Protein AF-A0A969NS21-F1 (afdb_monomer)

Radius of gyration: 12.27 Å; Cα contacts (8 Å, |Δi|>4): 235; chains: 1; bounding box: 24×26×34 Å

Secondary structure (DSSP, 8-state):
--SS-EEEE---TTEEEEEEEEEESS-EEEESSS---SSS-SEEEPPPPTT----EEEEES--S-EEEEESSS-SEEEEEEEEE-

Nearest PDB structures (foldseek):
  3cq9-assembly2_C  TM=5.534E-01  e=3.519E-02  Lactiplantibacillus plantarum WCFS1
  2yc4-assembly1_B  TM=4.510E-01  e=1.065E-01  Chlamydomonas reinhardtii
  2yc4-assembly1_A  TM=4.721E-01  e=1.475E-01  Chlamydomonas reinhardtii
  7tdm-assembly1_B  TM=4.845E-01  e=4.762E-01  Clostridium perfringens
  6v1v-assembly1_D  TM=3.909E-01  e=6.876E+00  Bacillus thuringiensis

Sequence (85 aa):
MGTASVSFLPANASRKKLILSNNTNQDLYIDFDATASVADHAIKIPKKSASGFIATYELEDYTGAVSGIWQAAGTGAALIREMIG

pLDDT: mean 96.92, std 2.27, range [83.75, 98.56]

Mean predicted aligned error: 2.3 Å

Solvent-accessible surface area (backbone atoms only — not comparable to full-atom values): 4517 Å² total; per-residue (Å²): 88,42,70,54,58,41,76,74,41,71,60,38,88,41,33,48,35,42,39,44,30,23,53,19,77,39,40,34,22,30,17,78,36,84,70,23,35,93,91,56,56,78,46,75,38,50,33,35,42,95,88,66,53,61,40,71,49,76,47,70,65,63,31,59,24,32,10,29,23,30,78,42,68,56,56,61,47,75,46,79,46,81,40,71,102

Foldseek 3Di:
DFQFKDFDFAFAQQFFKKKKKAAWQFKKFKAQADGTDPVDGDDIFGYQDPVRDIGMDMDGNRRHTMMMGTPGDGDDDMDMDTDGD

Structure (mmCIF, N/CA/C/O backbone):
data_AF-A0A969NS21-F1
#
_entry.id   AF-A0A969NS21-F1
#
loop_
_atom_site.group_PDB
_atom_site.id
_atom_site.type_symbol
_atom_site.label_atom_id
_atom_site.label_alt_id
_atom_site.label_comp_id
_atom_site.label_asym_id
_atom_site.label_entity_id
_atom_site.label_seq_id
_atom_site.pdbx_PDB_ins_code
_atom_site.Cartn_x
_atom_site.Cartn_y
_atom_site.Cartn_z
_atom_site.occupancy
_atom_site.B_iso_or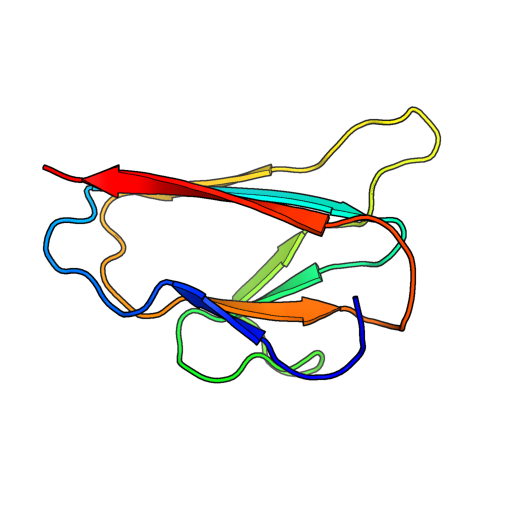_equiv
_atom_site.auth_seq_id
_atom_site.auth_comp_id
_atom_site.auth_asym_id
_atom_site.auth_atom_id
_atom_site.pdbx_PDB_model_num
ATOM 1 N N . MET A 1 1 ? 13.285 -3.835 -4.243 1.00 83.75 1 MET A N 1
ATOM 2 C CA . MET A 1 1 ? 11.969 -4.494 -4.057 1.00 83.75 1 MET A CA 1
ATOM 3 C C . MET A 1 1 ? 11.718 -5.491 -5.188 1.00 83.75 1 MET A C 1
ATOM 5 O O . MET A 1 1 ? 12.460 -5.454 -6.168 1.00 83.75 1 MET A O 1
ATOM 9 N N . GLY A 1 2 ? 10.733 -6.386 -5.052 1.00 87.25 2 GLY A N 1
ATOM 10 C CA . GLY A 1 2 ? 10.486 -7.489 -5.993 1.00 87.25 2 GLY A CA 1
ATOM 11 C C . GLY A 1 2 ? 9.002 -7.807 -6.194 1.00 87.25 2 GLY A C 1
ATOM 12 O O . GLY A 1 2 ? 8.141 -7.124 -5.651 1.00 87.25 2 GLY A O 1
ATOM 13 N N . THR A 1 3 ? 8.722 -8.856 -6.967 1.00 95.12 3 THR A N 1
ATOM 14 C CA . THR A 1 3 ? 7.369 -9.299 -7.364 1.00 95.12 3 THR A CA 1
ATOM 15 C C . THR A 1 3 ? 6.748 -10.304 -6.394 1.00 95.12 3 THR A C 1
ATOM 17 O O . THR A 1 3 ? 5.864 -11.066 -6.771 1.00 95.12 3 THR A O 1
ATOM 20 N N . ALA A 1 4 ? 7.247 -10.368 -5.163 1.00 96.69 4 ALA A N 1
ATOM 21 C CA . ALA A 1 4 ? 6.633 -11.151 -4.103 1.00 96.69 4 ALA A CA 1
ATOM 22 C C . ALA A 1 4 ? 5.799 -10.218 -3.226 1.00 96.69 4 ALA A C 1
ATOM 24 O O . ALA A 1 4 ? 6.191 -9.068 -3.011 1.00 96.69 4 ALA A O 1
ATOM 25 N N . SER A 1 5 ? 4.679 -10.727 -2.714 1.00 97.50 5 SER A N 1
ATOM 26 C CA . SER A 1 5 ? 3.930 -10.041 -1.665 1.00 97.50 5 SER A CA 1
ATOM 27 C C . SER A 1 5 ? 4.812 -9.849 -0.429 1.00 97.50 5 SER A C 1
ATOM 29 O O . SER A 1 5 ? 5.560 -10.746 -0.031 1.00 97.50 5 SER A O 1
ATOM 31 N N . VAL A 1 6 ? 4.725 -8.667 0.169 1.00 96.94 6 VAL A N 1
ATOM 32 C CA . VAL A 1 6 ? 5.428 -8.272 1.384 1.00 96.94 6 VAL A CA 1
ATOM 33 C C . VAL A 1 6 ? 4.397 -7.824 2.409 1.00 96.94 6 VAL A C 1
ATOM 35 O O . VAL A 1 6 ? 3.585 -6.942 2.139 1.00 96.94 6 VAL A O 1
ATOM 38 N N . SER A 1 7 ? 4.454 -8.406 3.606 1.00 97.25 7 SER A N 1
ATOM 39 C CA . SER A 1 7 ? 3.698 -7.902 4.753 1.00 97.25 7 SER A CA 1
ATOM 40 C C . SER A 1 7 ? 4.337 -6.605 5.242 1.00 97.25 7 SER A C 1
ATOM 42 O O . SER A 1 7 ? 5.523 -6.583 5.580 1.00 97.25 7 SER A O 1
ATOM 44 N N . PHE A 1 8 ? 3.569 -5.519 5.246 1.00 97.19 8 PHE A N 1
ATOM 45 C CA . PHE A 1 8 ? 4.039 -4.206 5.669 1.00 97.19 8 PHE A CA 1
ATOM 46 C C . PHE A 1 8 ? 3.692 -3.900 7.115 1.00 97.19 8 PHE A C 1
ATOM 48 O O . PHE A 1 8 ? 4.544 -3.414 7.857 1.00 97.19 8 PHE A O 1
ATOM 55 N N . LEU A 1 9 ? 2.453 -4.176 7.511 1.00 97.69 9 LEU A N 1
ATOM 56 C CA . LEU A 1 9 ? 1.995 -4.012 8.882 1.00 97.69 9 LEU A CA 1
ATOM 57 C C . LEU A 1 9 ? 1.080 -5.181 9.255 1.00 97.69 9 LEU A C 1
ATOM 59 O O . LEU A 1 9 ? 0.205 -5.545 8.466 1.00 97.69 9 LEU A O 1
ATOM 63 N N . PRO A 1 10 ? 1.216 -5.746 10.465 1.00 97.25 10 PRO A N 1
ATOM 64 C CA . PRO A 1 10 ? 0.210 -6.655 10.993 1.00 97.25 10 PRO A CA 1
ATOM 65 C C . PRO A 1 10 ? -1.094 -5.900 11.307 1.00 97.25 10 PRO A C 1
ATOM 67 O O . PRO A 1 10 ? -1.137 -4.666 11.329 1.00 97.25 10 PRO A O 1
ATOM 70 N N . ALA A 1 11 ? -2.165 -6.644 11.590 1.00 97.75 11 ALA A N 1
ATOM 71 C CA . ALA A 1 11 ? -3.372 -6.056 12.162 1.00 97.75 11 ALA A CA 1
ATOM 72 C C . ALA A 1 11 ? -3.063 -5.408 13.524 1.00 97.75 11 ALA A C 1
ATOM 74 O O . ALA A 1 11 ? -2.321 -5.968 14.333 1.00 97.75 11 ALA A O 1
ATOM 75 N N . ASN A 1 12 ? -3.623 -4.225 13.769 1.00 97.50 12 ASN A N 1
ATOM 76 C CA . ASN A 1 12 ? -3.397 -3.434 14.971 1.00 97.50 12 ASN A CA 1
ATOM 77 C C . ASN A 1 12 ? -4.668 -2.667 15.360 1.00 97.50 12 ASN A C 1
ATOM 79 O O . ASN A 1 12 ? -5.057 -1.708 14.695 1.00 97.50 12 ASN A O 1
ATOM 83 N N . ALA A 1 13 ? -5.291 -3.067 16.470 1.00 97.81 13 ALA A N 1
ATOM 84 C CA . ALA A 1 13 ? -6.516 -2.448 16.977 1.00 97.81 13 ALA A CA 1
ATOM 85 C C . ALA A 1 13 ? -6.324 -0.999 17.465 1.00 97.81 1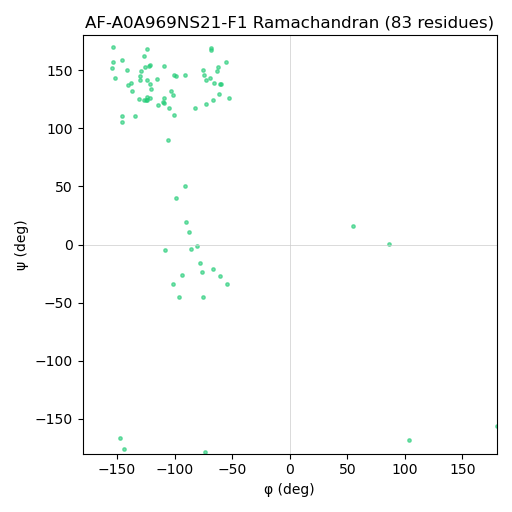3 ALA A C 1
ATOM 87 O O . ALA A 1 13 ? -7.292 -0.245 17.527 1.00 97.81 13 ALA A O 1
ATOM 88 N N . SER A 1 14 ? -5.091 -0.596 17.784 1.00 97.88 14 SER A N 1
ATOM 89 C CA . SER A 1 14 ? -4.764 0.776 18.187 1.00 97.88 14 SER A CA 1
ATOM 90 C C . SER A 1 14 ? -4.497 1.699 16.998 1.00 97.88 14 SER A C 1
ATOM 92 O O . SER A 1 14 ? -4.265 2.888 17.202 1.00 97.88 14 SER A O 1
ATOM 94 N N . ARG A 1 15 ? -4.499 1.202 15.751 1.00 98.00 15 ARG A N 1
ATOM 95 C CA . ARG A 1 15 ? -4.264 2.054 14.579 1.00 98.00 15 ARG A CA 1
ATOM 96 C C . ARG A 1 15 ? -5.409 3.050 14.404 1.00 98.00 15 ARG A C 1
ATOM 98 O O . ARG A 1 15 ? -6.562 2.660 14.262 1.00 98.00 15 ARG A O 1
ATOM 105 N N . LYS A 1 16 ? -5.062 4.336 14.365 1.00 97.94 16 LYS A N 1
ATOM 106 C CA . LYS A 1 16 ? -5.974 5.451 14.062 1.00 97.94 16 LYS A CA 1
ATOM 107 C C . LYS A 1 16 ? -5.821 5.948 12.636 1.00 97.94 16 LYS A C 1
ATOM 109 O O . LYS A 1 16 ? -6.791 6.364 12.014 1.00 97.94 16 LYS A O 1
ATOM 114 N N . LYS A 1 17 ? -4.597 5.906 12.106 1.00 98.19 17 LYS A N 1
ATOM 115 C CA . LYS A 1 17 ? -4.327 6.364 10.745 1.00 98.19 17 LYS A CA 1
ATOM 116 C C . LYS A 1 17 ? -3.149 5.638 10.116 1.00 98.19 17 LYS A C 1
ATOM 118 O O . LYS A 1 17 ? -2.152 5.341 10.778 1.00 98.19 17 LYS A O 1
ATOM 123 N N . LEU A 1 18 ? -3.277 5.384 8.823 1.00 98.06 18 LEU A N 1
ATOM 124 C CA . LEU A 1 18 ? -2.271 4.794 7.958 1.00 98.06 18 LEU A CA 1
ATOM 125 C C . LEU A 1 18 ? -1.944 5.770 6.826 1.00 98.06 18 LEU A C 1
ATOM 127 O O . LEU A 1 18 ? -2.846 6.314 6.195 1.00 98.06 18 LEU A O 1
ATOM 131 N N . ILE A 1 19 ? -0.657 5.963 6.556 1.00 98.31 19 ILE A N 1
ATOM 132 C CA . ILE A 1 19 ? -0.159 6.707 5.396 1.00 98.31 19 ILE A CA 1
ATOM 133 C C . ILE A 1 19 ? 0.785 5.784 4.625 1.00 98.31 19 ILE A C 1
ATOM 135 O O . ILE A 1 19 ? 1.751 5.269 5.193 1.00 98.31 19 ILE A O 1
ATOM 139 N N . LEU A 1 20 ? 0.501 5.581 3.341 1.00 98.31 20 LEU A N 1
ATOM 140 C CA . LEU A 1 20 ? 1.263 4.738 2.422 1.00 98.31 20 LEU A CA 1
ATOM 141 C C . LEU A 1 20 ? 1.738 5.582 1.246 1.00 98.31 20 LEU A C 1
ATOM 143 O O . LEU A 1 20 ? 0.921 6.183 0.555 1.00 98.31 20 LEU A O 1
ATOM 147 N N . SER A 1 21 ? 3.034 5.586 0.958 1.00 98.44 21 SER A N 1
ATOM 148 C CA . SER A 1 21 ? 3.583 6.275 -0.212 1.00 98.44 21 SER A CA 1
ATOM 149 C C . SER A 1 21 ? 4.495 5.362 -1.018 1.00 98.44 21 SER A C 1
ATOM 151 O O . SER A 1 21 ? 5.241 4.555 -0.463 1.00 98.44 21 SER A O 1
ATOM 153 N N . ASN A 1 22 ? 4.489 5.521 -2.341 1.00 98.25 22 ASN A N 1
ATOM 154 C CA . ASN A 1 22 ? 5.319 4.719 -3.237 1.00 98.25 22 ASN A CA 1
ATOM 155 C C . ASN A 1 22 ? 6.508 5.528 -3.777 1.00 98.25 22 ASN A C 1
ATOM 157 O O . ASN A 1 22 ? 6.431 6.156 -4.833 1.00 98.25 22 ASN A O 1
ATOM 161 N N . ASN A 1 23 ? 7.641 5.495 -3.071 1.00 98.00 23 ASN A N 1
ATOM 162 C CA . ASN A 1 23 ? 8.897 6.084 -3.546 1.00 98.00 23 ASN A CA 1
ATOM 163 C C . ASN A 1 23 ? 9.734 5.050 -4.314 1.00 98.00 23 ASN A C 1
ATOM 165 O O . ASN A 1 23 ? 10.918 4.840 -4.031 1.00 98.00 23 ASN A O 1
ATOM 169 N N . THR A 1 24 ? 9.112 4.376 -5.279 1.00 97.56 24 THR A N 1
ATOM 170 C CA . THR A 1 24 ? 9.793 3.415 -6.151 1.00 97.56 24 THR A CA 1
ATOM 171 C C . THR A 1 24 ? 9.616 3.753 -7.623 1.00 97.56 24 THR A C 1
ATOM 173 O O . THR A 1 24 ? 8.802 4.601 -7.991 1.00 97.56 24 THR A O 1
ATOM 176 N N . ASN A 1 25 ? 10.389 3.086 -8.479 1.00 97.50 25 ASN A N 1
ATOM 177 C CA . ASN A 1 25 ? 10.228 3.156 -9.930 1.00 97.50 25 ASN A CA 1
ATOM 178 C C .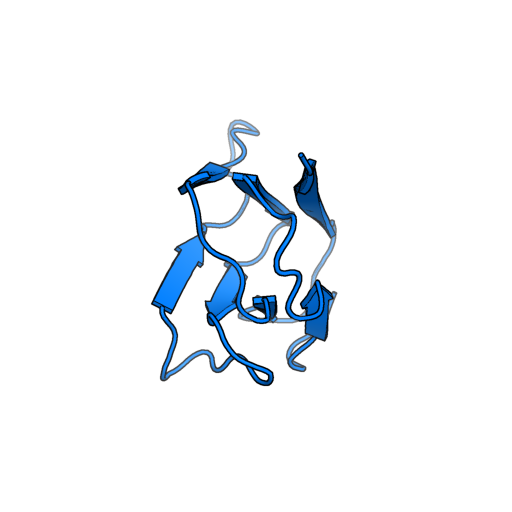 ASN A 1 25 ? 9.221 2.130 -10.492 1.00 97.50 25 ASN A C 1
ATOM 180 O O . ASN A 1 25 ? 9.152 1.970 -11.711 1.00 97.50 25 ASN A O 1
ATOM 184 N N . GLN A 1 26 ? 8.446 1.457 -9.635 1.00 98.38 26 GLN A N 1
ATOM 185 C CA . GLN A 1 26 ? 7.432 0.470 -10.017 1.00 98.38 26 GLN A CA 1
ATOM 186 C C . GLN A 1 26 ? 6.093 0.771 -9.350 1.00 98.38 26 GLN A C 1
ATOM 188 O O . GLN A 1 26 ? 6.048 1.336 -8.261 1.00 98.38 26 GLN A O 1
ATOM 193 N N . ASP A 1 27 ? 4.991 0.419 -10.007 1.00 98.44 27 ASP A N 1
ATOM 194 C CA . ASP A 1 27 ? 3.675 0.559 -9.386 1.00 98.44 27 ASP A CA 1
ATOM 195 C C . ASP A 1 27 ? 3.573 -0.393 -8.188 1.00 98.44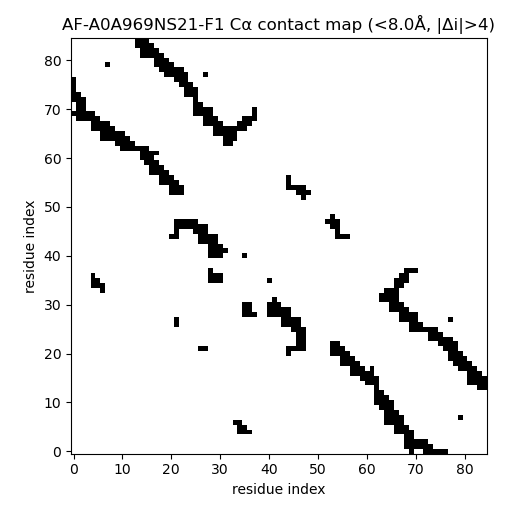 27 ASP A C 1
ATOM 197 O O . ASP A 1 27 ? 4.061 -1.528 -8.245 1.00 98.44 27 ASP A O 1
ATOM 201 N N . LEU A 1 28 ? 2.973 0.097 -7.104 1.00 98.56 28 LEU A N 1
ATOM 202 C CA . LEU A 1 28 ? 2.770 -0.636 -5.861 1.00 98.56 28 LEU A CA 1
ATOM 203 C C . LEU A 1 28 ? 1.285 -0.949 -5.715 1.00 98.56 28 LEU A C 1
ATOM 205 O O . LEU A 1 28 ? 0.458 -0.040 -5.689 1.00 98.56 28 LEU A O 1
ATOM 209 N N . TYR A 1 29 ? 0.970 -2.228 -5.605 1.00 98.56 29 TYR A N 1
ATOM 210 C CA . TYR A 1 29 ? -0.365 -2.734 -5.330 1.00 98.56 29 TYR A CA 1
ATOM 211 C C . TYR A 1 29 ? -0.420 -3.100 -3.854 1.00 98.56 29 TYR A C 1
ATOM 213 O O . TYR A 1 29 ? 0.484 -3.769 -3.356 1.00 98.56 29 TYR A O 1
ATOM 221 N N . ILE A 1 30 ? -1.427 -2.607 -3.149 1.00 98.38 30 ILE A N 1
ATOM 222 C CA . ILE A 1 30 ? -1.621 -2.844 -1.720 1.00 98.38 30 ILE A CA 1
ATOM 223 C C . ILE A 1 30 ? -2.906 -3.630 -1.550 1.00 98.38 30 ILE A C 1
ATOM 225 O O . ILE A 1 30 ? -3.911 -3.339 -2.208 1.00 98.38 30 ILE A O 1
ATOM 229 N N . ASP A 1 31 ? -2.869 -4.553 -0.602 1.00 97.75 31 ASP A N 1
ATOM 230 C CA . ASP A 1 31 ? -4.054 -5.214 -0.097 1.00 97.75 31 ASP A CA 1
ATOM 231 C C . ASP A 1 31 ? -4.194 -5.022 1.412 1.00 97.75 31 ASP A C 1
ATOM 233 O O . ASP A 1 31 ? -3.225 -4.795 2.148 1.00 97.75 31 ASP A O 1
ATOM 237 N N . PHE A 1 32 ? -5.438 -5.087 1.858 1.00 96.06 32 PHE A N 1
ATOM 238 C CA . PHE A 1 32 ? -5.873 -4.926 3.238 1.00 96.06 32 PHE A CA 1
ATOM 239 C C . PHE A 1 32 ? -6.086 -6.293 3.895 1.00 96.06 32 PHE A C 1
ATOM 241 O O . PHE A 1 32 ? -7.028 -6.509 4.664 1.00 96.06 32 PHE A O 1
ATOM 248 N N . ASP A 1 33 ? -5.172 -7.206 3.574 1.00 94.25 33 ASP A N 1
ATOM 249 C CA . ASP A 1 33 ? -5.058 -8.551 4.100 1.00 94.25 33 ASP A CA 1
ATOM 250 C C . ASP A 1 33 ? -3.579 -9.004 4.163 1.00 94.25 33 ASP A C 1
ATOM 252 O O . ASP A 1 33 ? -2.637 -8.206 4.074 1.00 94.25 33 ASP A O 1
ATOM 256 N N . ALA A 1 34 ? -3.360 -10.306 4.358 1.00 92.50 34 ALA A N 1
ATOM 257 C CA . ALA A 1 34 ? -2.030 -10.885 4.500 1.00 92.50 34 ALA A CA 1
ATOM 258 C C . ALA A 1 34 ? -1.261 -11.069 3.178 1.00 92.50 34 ALA A C 1
ATOM 260 O O . ALA A 1 34 ? -0.059 -11.346 3.230 1.00 92.50 34 ALA A O 1
ATOM 261 N N . THR A 1 35 ? -1.899 -11.013 2.005 1.00 95.69 35 THR A N 1
ATOM 262 C CA . THR A 1 35 ? -1.249 -11.324 0.723 1.00 95.69 35 THR A CA 1
ATOM 263 C C . THR A 1 35 ? -1.775 -10.473 -0.428 1.00 95.69 35 THR A C 1
ATOM 265 O O . THR A 1 35 ? -2.795 -10.781 -1.023 1.00 95.69 35 THR A O 1
ATOM 268 N N . ALA A 1 36 ? -0.966 -9.507 -0.856 1.00 97.56 36 ALA A N 1
ATOM 269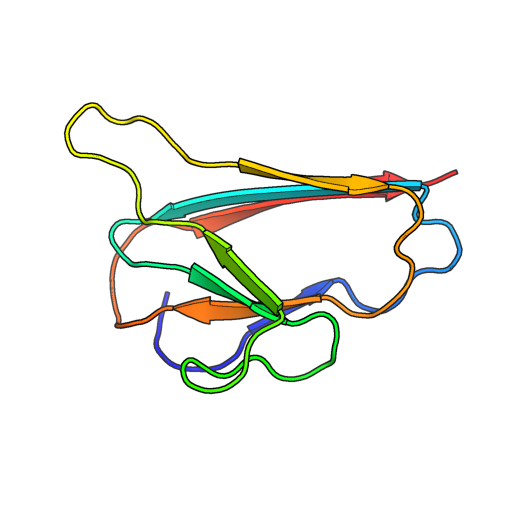 C CA . ALA A 1 36 ? -1.273 -8.702 -2.025 1.00 97.56 36 ALA A CA 1
ATOM 270 C C . ALA A 1 36 ? -1.063 -9.445 -3.354 1.00 97.56 36 ALA A C 1
ATOM 272 O O . ALA A 1 36 ? -0.106 -10.212 -3.526 1.00 97.56 36 ALA A O 1
ATOM 273 N N . SER A 1 37 ? -1.912 -9.128 -4.333 1.00 96.31 37 SER A N 1
ATOM 274 C CA . SER A 1 37 ? -1.821 -9.582 -5.721 1.00 96.31 37 SER A CA 1
ATOM 275 C C . SER A 1 37 ? -1.827 -8.393 -6.687 1.00 96.31 37 SER A C 1
ATOM 277 O O . SER A 1 37 ? -2.351 -7.323 -6.409 1.00 96.31 37 SER A O 1
ATOM 279 N N . VAL A 1 38 ? -1.214 -8.552 -7.863 1.00 96.94 38 VAL A N 1
ATOM 280 C CA . VAL A 1 38 ? -1.309 -7.532 -8.928 1.00 96.94 38 VAL A CA 1
ATOM 281 C C . VAL A 1 38 ? -2.665 -7.570 -9.641 1.00 96.94 38 VAL A C 1
ATOM 283 O O . VAL A 1 38 ? -3.075 -6.573 -10.228 1.00 96.94 38 VAL A O 1
ATOM 286 N N . ALA A 1 39 ? -3.352 -8.716 -9.608 1.00 95.81 39 ALA A N 1
ATOM 287 C CA . ALA A 1 39 ? -4.631 -8.933 -10.284 1.00 95.81 39 ALA A CA 1
ATOM 288 C C . ALA A 1 39 ? -5.839 -8.670 -9.374 1.00 95.81 39 ALA A C 1
ATOM 290 O O . ALA A 1 39 ? -6.901 -8.319 -9.877 1.00 95.81 39 ALA A O 1
ATOM 291 N N . ASP A 1 40 ? -5.655 -8.822 -8.064 1.00 93.50 40 ASP A N 1
ATOM 292 C CA . ASP A 1 40 ? -6.669 -8.598 -7.036 1.00 93.50 40 ASP A CA 1
ATOM 293 C C . ASP A 1 40 ? -6.013 -7.791 -5.914 1.00 93.50 40 ASP A C 1
ATOM 295 O O . ASP A 1 40 ? -5.040 -8.245 -5.314 1.00 93.50 40 ASP A O 1
ATOM 299 N N . HIS A 1 41 ? -6.420 -6.534 -5.773 1.00 97.38 41 HIS A N 1
ATOM 300 C CA . HIS A 1 41 ? -5.838 -5.584 -4.830 1.00 97.38 41 HIS A CA 1
ATOM 301 C C . HIS A 1 41 ? -6.860 -4.520 -4.454 1.00 97.38 41 HIS A C 1
ATOM 303 O O . HIS A 1 41 ? -7.696 -4.123 -5.269 1.00 97.38 41 HIS A O 1
ATOM 309 N N . ALA A 1 42 ? -6.725 -3.973 -3.249 1.00 97.50 42 ALA A N 1
ATOM 310 C CA . ALA A 1 42 ? -7.570 -2.882 -2.784 1.00 97.50 42 ALA A CA 1
ATOM 311 C C . ALA A 1 42 ? -7.196 -1.541 -3.432 1.00 97.50 42 ALA A C 1
ATOM 313 O O . ALA A 1 42 ? -8.070 -0.779 -3.849 1.00 97.50 42 ALA A O 1
ATOM 314 N N . ILE A 1 43 ? -5.896 -1.229 -3.508 1.00 97.12 43 ILE A N 1
ATOM 315 C CA . ILE A 1 43 ? -5.415 0.048 -4.050 1.00 97.12 43 ILE A CA 1
ATOM 316 C C . ILE A 1 43 ? -4.146 -0.125 -4.884 1.00 97.12 43 ILE A C 1
ATOM 318 O O . ILE A 1 43 ? -3.291 -0.970 -4.614 1.00 97.12 43 ILE A O 1
ATOM 322 N N . LYS A 1 44 ? -3.991 0.754 -5.873 1.00 98.12 44 LYS A N 1
ATOM 323 C CA . LYS A 1 44 ? -2.762 0.927 -6.645 1.00 98.12 44 LYS A CA 1
ATOM 324 C C . LYS A 1 44 ? -2.179 2.307 -6.362 1.00 98.12 44 LYS A C 1
ATOM 326 O O . LYS A 1 44 ? -2.803 3.319 -6.674 1.00 98.12 44 LYS A O 1
ATOM 331 N N . ILE A 1 45 ? -0.957 2.353 -5.841 1.00 98.31 45 ILE A N 1
ATOM 332 C CA . ILE A 1 45 ? -0.185 3.586 -5.675 1.00 98.31 45 ILE A CA 1
ATOM 333 C C . ILE A 1 45 ? 0.827 3.664 -6.828 1.00 98.31 45 ILE A C 1
ATOM 335 O O . ILE A 1 45 ? 1.759 2.848 -6.883 1.00 98.31 45 ILE A O 1
ATOM 339 N N . PRO A 1 46 ? 0.669 4.608 -7.774 1.00 98.38 46 PRO A N 1
ATOM 340 C CA . PRO A 1 46 ? 1.529 4.676 -8.947 1.00 98.38 46 PRO A CA 1
ATOM 341 C C . PRO A 1 46 ? 2.984 4.926 -8.550 1.00 98.38 46 PRO A C 1
ATOM 343 O O . PRO A 1 46 ? 3.273 5.525 -7.509 1.00 98.38 46 PRO A O 1
ATOM 346 N N . LYS A 1 47 ? 3.906 4.463 -9.393 1.00 98.00 47 LYS A N 1
ATOM 347 C CA . LYS A 1 47 ? 5.338 4.730 -9.240 1.00 98.00 47 LYS A CA 1
ATOM 348 C C . LYS A 1 47 ? 5.632 6.223 -9.170 1.00 98.00 47 LYS A C 1
ATOM 350 O O . LYS A 1 47 ? 4.893 7.046 -9.719 1.00 98.00 47 LYS A O 1
ATOM 355 N N . LYS A 1 48 ? 6.776 6.564 -8.574 1.00 97.94 48 LYS A N 1
ATOM 356 C CA . LYS A 1 48 ? 7.292 7.932 -8.579 1.00 97.94 48 LYS A CA 1
ATOM 357 C C . LYS A 1 48 ? 7.352 8.452 -10.014 1.00 97.94 48 LYS A C 1
ATOM 359 O O . LYS A 1 48 ? 7.933 7.817 -10.898 1.00 97.94 48 LYS A O 1
ATOM 364 N N . SER A 1 49 ? 6.729 9.602 -10.235 1.00 97.06 49 SER A N 1
ATOM 365 C CA . SER A 1 49 ? 6.669 10.220 -11.559 1.00 97.06 49 SER A CA 1
ATOM 366 C C . SER A 1 49 ? 8.048 10.712 -12.018 1.00 97.06 49 SER A C 1
ATOM 368 O O . SER A 1 49 ? 8.978 10.851 -11.221 1.00 97.06 49 SER A O 1
ATOM 370 N N . ALA A 1 50 ? 8.168 11.050 -13.304 1.00 95.50 50 ALA A N 1
ATOM 371 C CA . ALA A 1 50 ? 9.399 11.612 -13.861 1.00 95.50 50 ALA A CA 1
ATOM 372 C C . ALA A 1 50 ? 9.808 12.951 -13.213 1.00 95.50 50 ALA A C 1
ATOM 374 O O . ALA A 1 50 ? 10.996 13.249 -13.145 1.00 95.50 50 ALA A O 1
ATOM 375 N N . SER A 1 51 ? 8.851 13.731 -12.691 1.00 96.94 51 SER A N 1
ATOM 376 C CA . SER A 1 51 ? 9.129 14.973 -11.952 1.00 96.94 51 SER A CA 1
ATOM 377 C C . SER A 1 51 ? 9.538 14.736 -10.494 1.00 96.94 51 SER A C 1
ATOM 379 O O . SER A 1 51 ? 9.795 15.687 -9.763 1.00 96.94 51 SER A O 1
ATOM 381 N N . GLY A 1 52 ? 9.581 13.478 -10.047 1.00 95.81 52 GLY A N 1
ATOM 382 C CA . GLY A 1 52 ? 9.903 13.116 -8.671 1.00 95.81 52 GLY A CA 1
ATOM 383 C C . GLY A 1 52 ? 8.710 13.130 -7.716 1.00 95.81 52 GLY A C 1
ATOM 384 O O . GLY A 1 52 ? 8.895 12.806 -6.546 1.00 95.81 52 GLY A O 1
ATOM 385 N N . PHE A 1 53 ? 7.494 13.442 -8.184 1.00 97.31 53 PHE A N 1
ATOM 386 C CA . PHE A 1 53 ? 6.292 13.360 -7.346 1.00 97.31 53 PHE A CA 1
ATOM 387 C C . PHE A 1 53 ? 6.055 11.925 -6.854 1.00 97.31 53 PHE A C 1
ATOM 389 O O . PHE A 1 53 ? 6.035 10.987 -7.659 1.00 97.31 53 PHE A O 1
ATOM 396 N N . ILE A 1 54 ? 5.857 11.787 -5.540 1.00 98.25 54 ILE A N 1
ATOM 397 C CA . ILE A 1 54 ? 5.576 10.535 -4.836 1.00 98.25 54 ILE A CA 1
ATOM 398 C C . ILE A 1 54 ? 4.091 10.523 -4.479 1.00 98.25 54 ILE A C 1
ATOM 400 O O . ILE A 1 54 ? 3.632 11.363 -3.708 1.00 98.25 54 ILE A O 1
ATOM 404 N N . ALA A 1 55 ? 3.352 9.561 -5.030 1.00 97.88 55 ALA A N 1
ATOM 405 C CA . ALA A 1 55 ? 1.948 9.380 -4.696 1.00 97.88 55 ALA A CA 1
ATOM 406 C C . ALA A 1 55 ? 1.789 8.788 -3.288 1.00 97.88 55 ALA A C 1
ATOM 408 O O . ALA A 1 55 ? 2.550 7.900 -2.888 1.00 97.88 55 ALA A O 1
ATOM 409 N N . THR A 1 56 ? 0.772 9.276 -2.577 1.00 97.69 56 THR A N 1
ATOM 410 C CA . THR A 1 56 ? 0.432 8.891 -1.205 1.00 97.69 56 THR A CA 1
ATOM 411 C C . THR A 1 56 ? -1.047 8.538 -1.116 1.00 97.69 56 THR A C 1
ATOM 413 O O . THR A 1 56 ? -1.880 9.193 -1.739 1.00 97.69 56 THR A O 1
ATOM 416 N N . TYR A 1 57 ? -1.356 7.516 -0.327 1.00 97.56 57 TYR A N 1
ATOM 417 C CA . TYR A 1 57 ? -2.696 7.115 0.066 1.00 97.56 57 TYR A CA 1
ATOM 418 C C . TYR A 1 57 ? -2.807 7.161 1.590 1.00 97.56 57 TYR A C 1
ATOM 420 O O . TYR A 1 57 ? -1.885 6.743 2.295 1.00 97.56 57 TYR A O 1
ATOM 428 N N . GLU A 1 58 ? -3.928 7.661 2.098 1.00 97.50 58 GLU A N 1
ATOM 429 C CA . GLU A 1 58 ? -4.195 7.757 3.531 1.00 97.50 58 GLU A CA 1
ATOM 430 C C . GLU A 1 58 ? -5.495 7.035 3.864 1.00 97.50 58 GLU A C 1
ATOM 432 O O . GLU A 1 58 ? -6.462 7.100 3.106 1.00 97.50 58 GLU A O 1
ATOM 437 N N . LEU A 1 59 ? -5.509 6.346 5.002 1.00 96.44 59 LEU A N 1
ATOM 438 C CA . LEU A 1 59 ? -6.672 5.619 5.488 1.00 96.44 59 LEU A CA 1
ATOM 439 C C . LEU A 1 59 ? -6.838 5.857 6.987 1.00 96.44 59 LEU A C 1
ATOM 441 O O . LEU A 1 59 ? -5.876 5.743 7.750 1.00 96.44 59 LEU A O 1
ATOM 445 N N . GLU A 1 60 ? -8.056 6.187 7.397 1.00 96.38 60 GLU A N 1
ATOM 446 C CA . GLU A 1 60 ? -8.423 6.403 8.798 1.00 96.38 60 GLU A CA 1
ATOM 447 C C . GLU A 1 60 ? -9.131 5.163 9.351 1.00 96.38 60 GLU A C 1
ATOM 449 O O . GLU A 1 60 ? -9.798 4.440 8.610 1.00 96.38 60 GLU A O 1
ATOM 454 N N . ASP A 1 61 ? -8.914 4.880 10.636 1.00 94.56 61 ASP A N 1
ATOM 455 C CA . ASP A 1 61 ? -9.561 3.810 11.415 1.00 94.56 61 ASP A CA 1
ATOM 456 C C . ASP A 1 61 ? -9.458 2.375 10.853 1.00 94.56 61 ASP A C 1
ATOM 458 O O . ASP A 1 61 ? -10.146 1.458 11.306 1.00 94.56 61 ASP A O 1
ATOM 462 N N . TYR A 1 62 ? -8.551 2.125 9.905 1.00 96.31 62 TYR A N 1
ATOM 463 C CA . TYR A 1 62 ? -8.283 0.777 9.412 1.00 96.31 62 TYR A CA 1
ATOM 464 C C . TYR A 1 62 ? -7.323 0.009 10.325 1.00 96.31 62 TYR A C 1
ATOM 466 O O . TYR A 1 62 ? -6.144 0.342 10.452 1.00 96.31 62 TYR A O 1
ATOM 474 N N . THR A 1 63 ? -7.800 -1.086 10.909 1.00 97.62 63 THR A N 1
ATOM 475 C CA . THR A 1 63 ? -7.058 -1.874 11.909 1.00 97.62 63 THR A CA 1
ATOM 476 C C . THR A 1 63 ? -6.561 -3.224 11.393 1.00 97.62 63 THR A C 1
ATOM 478 O O . THR A 1 63 ? -5.832 -3.914 12.104 1.00 97.62 63 THR A O 1
ATOM 481 N N . GLY A 1 64 ? -6.911 -3.616 10.165 1.00 97.88 64 GLY A N 1
ATOM 482 C CA . GLY A 1 64 ? -6.496 -4.896 9.586 1.00 97.88 64 GLY A CA 1
ATOM 483 C C . GLY A 1 64 ? -5.020 -4.941 9.163 1.00 97.88 64 GLY A C 1
ATOM 484 O O . GLY A 1 64 ? -4.255 -3.997 9.388 1.00 97.88 64 GLY A O 1
ATOM 485 N N . ALA A 1 65 ? -4.596 -6.071 8.598 1.00 98.25 65 ALA A N 1
ATOM 486 C CA . ALA A 1 65 ? -3.237 -6.246 8.089 1.00 98.25 65 ALA A CA 1
ATOM 487 C C . ALA A 1 65 ? -3.042 -5.498 6.763 1.00 98.25 65 ALA A C 1
ATOM 489 O O . ALA A 1 65 ? -3.979 -5.325 5.997 1.00 98.25 65 ALA A O 1
ATOM 490 N N . VAL A 1 66 ? -1.820 -5.056 6.489 1.00 98.31 66 VAL A N 1
ATOM 491 C CA . VAL A 1 66 ? -1.488 -4.357 5.245 1.00 98.31 66 VAL A 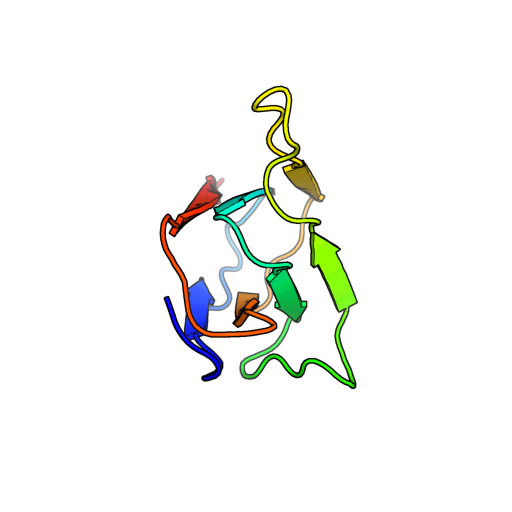CA 1
ATOM 492 C C . VAL A 1 66 ? -0.348 -5.097 4.575 1.00 98.31 66 VAL A C 1
ATOM 494 O O . VAL A 1 66 ? 0.726 -5.253 5.165 1.00 98.31 66 VAL A O 1
ATOM 497 N N . SER A 1 67 ? -0.555 -5.503 3.331 1.00 98.38 67 SER A N 1
ATOM 498 C CA . SER A 1 67 ? 0.473 -6.114 2.496 1.00 98.38 67 SER A CA 1
ATOM 499 C C . SER A 1 67 ? 0.589 -5.389 1.160 1.00 98.38 67 SER A C 1
ATOM 501 O O . SER A 1 67 ? -0.280 -4.608 0.773 1.00 98.38 67 SER A O 1
ATOM 503 N N . GLY A 1 68 ? 1.699 -5.592 0.457 1.00 98.06 68 GLY A N 1
ATOM 504 C CA . GLY A 1 68 ? 1.888 -5.003 -0.858 1.00 98.06 68 GLY A CA 1
ATOM 505 C C . GLY A 1 68 ? 2.828 -5.784 -1.757 1.00 98.06 68 GLY A C 1
ATOM 506 O O . GLY A 1 68 ? 3.685 -6.538 -1.303 1.00 98.06 68 GLY A O 1
ATOM 507 N N . ILE A 1 69 ? 2.664 -5.579 -3.056 1.00 98.38 69 ILE A N 1
ATOM 508 C CA . ILE A 1 69 ? 3.446 -6.203 -4.118 1.00 98.38 69 ILE A CA 1
ATOM 509 C C . ILE A 1 69 ? 3.768 -5.159 -5.185 1.00 98.38 69 ILE A C 1
ATOM 511 O O . ILE A 1 69 ? 2.932 -4.333 -5.556 1.00 98.38 69 ILE A O 1
ATOM 515 N N . TRP A 1 70 ? 4.996 -5.184 -5.696 1.00 98.50 70 TRP A N 1
ATOM 516 C CA . TRP A 1 70 ? 5.376 -4.328 -6.815 1.00 98.50 70 TRP A CA 1
ATOM 517 C C . TRP A 1 70 ? 5.136 -5.035 -8.138 1.00 98.50 70 TRP A C 1
ATOM 519 O O . TRP A 1 70 ? 5.367 -6.238 -8.262 1.00 98.50 70 TRP A O 1
ATOM 529 N N . GLN A 1 71 ? 4.750 -4.261 -9.153 1.00 98.12 71 GLN A N 1
ATOM 530 C CA . GLN A 1 71 ? 4.498 -4.779 -10.501 1.00 98.12 71 GLN A CA 1
ATOM 531 C C . GLN A 1 71 ? 5.677 -5.572 -11.083 1.00 98.12 71 GLN A C 1
ATOM 533 O O . GLN A 1 71 ? 5.489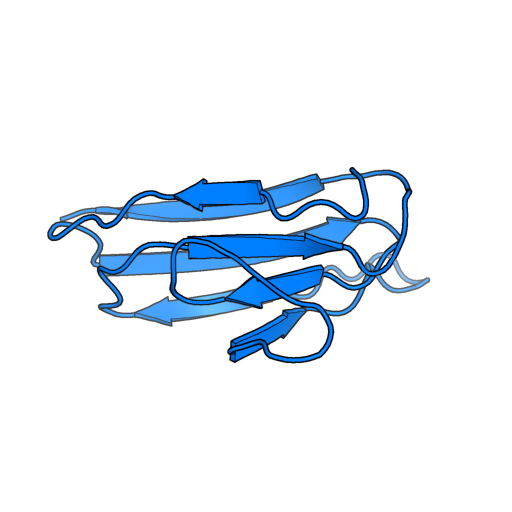 -6.501 -11.863 1.00 98.12 71 GLN A O 1
ATOM 538 N N . ALA A 1 72 ? 6.897 -5.157 -10.750 1.00 97.81 72 ALA A N 1
ATOM 539 C CA . ALA A 1 72 ? 8.142 -5.731 -11.231 1.00 97.81 72 ALA A CA 1
ATOM 540 C C . ALA A 1 72 ? 9.263 -5.480 -10.209 1.00 97.81 72 ALA A C 1
ATOM 542 O O . ALA A 1 72 ? 9.118 -4.682 -9.279 1.00 97.81 72 ALA A O 1
ATOM 543 N N . ALA A 1 73 ? 10.412 -6.127 -10.402 1.00 97.31 73 ALA A N 1
ATOM 544 C CA . ALA A 1 73 ? 11.626 -5.772 -9.674 1.00 97.31 73 ALA A CA 1
ATOM 545 C C . ALA A 1 73 ?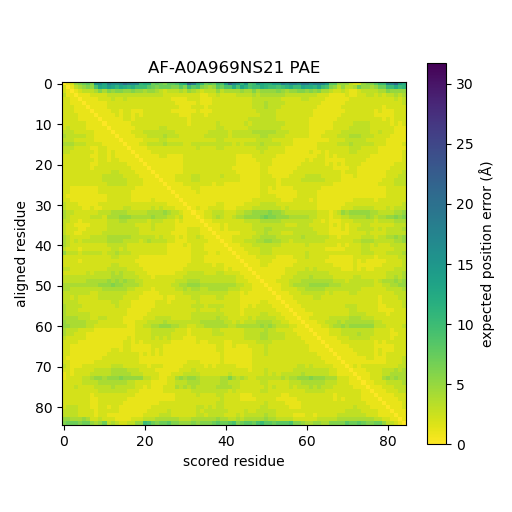 12.086 -4.337 -10.012 1.00 97.31 73 ALA A C 1
ATOM 547 O O . ALA A 1 73 ? 11.886 -3.836 -11.122 1.00 97.31 73 ALA A O 1
ATOM 548 N N . GLY A 1 74 ? 12.725 -3.664 -9.054 1.00 95.75 74 GLY A N 1
ATOM 549 C CA . GLY A 1 74 ? 13.249 -2.312 -9.259 1.00 95.75 74 GLY A CA 1
ATOM 550 C C . GLY A 1 74 ? 13.946 -1.724 -8.032 1.00 95.75 74 GLY A C 1
ATOM 551 O O . GLY A 1 74 ? 14.406 -2.461 -7.153 1.00 95.75 74 GLY A O 1
ATOM 552 N N . THR A 1 75 ? 14.000 -0.390 -7.964 1.00 96.44 75 THR A N 1
ATOM 553 C CA . THR A 1 75 ? 14.677 0.381 -6.907 1.00 96.44 75 THR A CA 1
ATOM 554 C C . THR A 1 75 ? 13.756 1.343 -6.142 1.00 96.44 75 THR A C 1
ATOM 556 O O . THR A 1 75 ? 12.743 1.830 -6.650 1.00 96.44 75 THR A O 1
ATOM 559 N N . GLY A 1 76 ? 14.145 1.646 -4.900 1.00 95.50 76 GLY A N 1
ATOM 560 C CA . GLY A 1 76 ? 13.374 2.468 -3.965 1.00 95.50 76 GLY A CA 1
ATOM 561 C C . GLY A 1 76 ? 12.676 1.637 -2.887 1.00 95.50 76 GLY A C 1
ATOM 562 O O . GLY A 1 76 ? 12.965 0.449 -2.723 1.00 95.50 76 GLY A O 1
ATOM 563 N N . ALA A 1 77 ? 11.767 2.274 -2.148 1.00 96.06 77 ALA A N 1
ATOM 564 C CA . ALA A 1 77 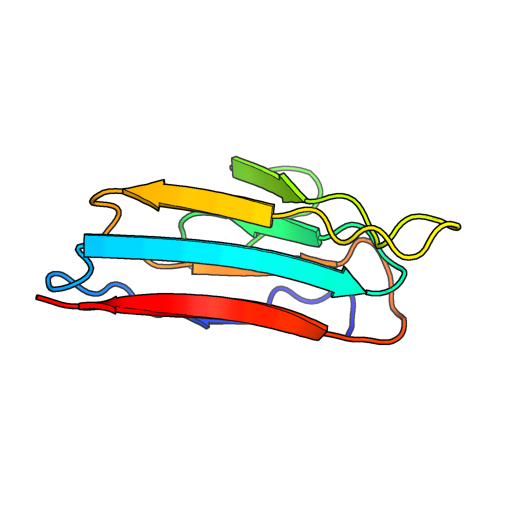? 10.948 1.621 -1.129 1.00 96.06 77 ALA A CA 1
ATOM 565 C C . ALA A 1 77 ? 9.532 2.217 -1.035 1.00 96.06 77 ALA A C 1
ATOM 567 O O . ALA A 1 77 ? 9.292 3.364 -1.424 1.00 96.06 77 ALA A O 1
ATOM 568 N N . ALA A 1 78 ? 8.607 1.434 -0.477 1.00 97.38 78 ALA A N 1
ATOM 569 C CA . ALA A 1 78 ? 7.382 1.979 0.094 1.00 97.38 78 ALA A CA 1
ATOM 570 C C . ALA A 1 78 ? 7.732 2.759 1.371 1.00 97.38 78 ALA A C 1
ATOM 572 O O . ALA A 1 78 ? 8.628 2.364 2.118 1.00 97.38 78 ALA A O 1
ATOM 573 N N . LEU A 1 79 ? 7.034 3.863 1.615 1.00 98.00 79 LEU A N 1
ATOM 574 C CA . LEU A 1 79 ? 7.122 4.640 2.848 1.00 98.00 79 LEU A CA 1
ATOM 575 C C . LEU A 1 79 ? 5.807 4.452 3.594 1.00 98.00 79 LEU A C 1
ATOM 577 O O . LEU A 1 79 ? 4.744 4.703 3.032 1.00 98.00 79 LEU A O 1
ATOM 581 N N . ILE A 1 80 ? 5.877 3.967 4.828 1.00 97.44 80 ILE A N 1
ATOM 582 C CA . ILE A 1 80 ? 4.701 3.515 5.570 1.00 97.44 80 ILE A CA 1
ATOM 583 C C . ILE A 1 80 ? 4.743 4.141 6.950 1.00 97.44 80 ILE A C 1
ATOM 585 O O . ILE A 1 80 ? 5.738 4.011 7.664 1.00 97.44 80 ILE A O 1
ATOM 589 N N . ARG A 1 81 ? 3.669 4.840 7.317 1.00 97.88 81 ARG A N 1
ATOM 590 C CA . ARG A 1 81 ? 3.506 5.424 8.645 1.00 97.88 81 ARG A CA 1
ATOM 591 C C . ARG A 1 81 ? 2.193 4.979 9.258 1.00 97.88 81 ARG A C 1
ATOM 593 O O . ARG A 1 81 ? 1.123 5.215 8.705 1.00 97.88 81 ARG A O 1
ATOM 600 N N . GLU A 1 82 ? 2.309 4.394 10.438 1.00 97.75 82 GLU A N 1
ATOM 601 C CA . GLU A 1 82 ? 1.199 4.048 11.312 1.00 97.75 82 GLU A CA 1
ATOM 602 C C . GLU A 1 82 ? 1.125 5.070 12.453 1.00 97.75 82 GLU A C 1
ATOM 604 O O . GLU A 1 82 ? 2.136 5.400 13.075 1.00 97.75 82 GLU A O 1
ATOM 609 N N . MET A 1 83 ? -0.068 5.596 12.715 1.00 98.25 83 MET A N 1
ATOM 610 C CA . MET A 1 83 ? -0.373 6.384 13.907 1.00 98.25 83 MET A CA 1
ATOM 611 C C . MET A 1 83 ? -1.283 5.562 14.811 1.00 98.25 83 MET A C 1
ATOM 613 O O . MET A 1 83 ? -2.334 5.091 14.369 1.00 98.25 83 MET A O 1
ATOM 617 N N . ILE A 1 84 ? -0.862 5.402 16.064 1.00 96.56 84 ILE A N 1
ATOM 618 C CA . ILE A 1 84 ? -1.559 4.617 17.084 1.00 96.56 84 ILE A CA 1
ATOM 619 C C . ILE A 1 84 ? -2.169 5.526 18.154 1.00 96.56 84 ILE A C 1
ATOM 621 O O . ILE A 1 84 ? -1.655 6.621 18.392 1.00 96.56 84 ILE A O 1
ATOM 625 N N . GLY A 1 85 ? -3.233 5.064 18.806 1.00 90.06 85 GLY A N 1
ATOM 626 C CA . GLY A 1 85 ? -3.877 5.739 19.933 1.00 90.06 85 GLY A CA 1
ATOM 627 C C . GLY A 1 85 ? -4.927 4.888 20.622 1.00 90.06 85 GLY A C 1
ATOM 628 O O . GLY A 1 85 ? -5.129 3.723 20.209 1.00 90.06 85 GLY A O 1
#